Protein AF-A0A3B9YSA7-F1 (afdb_monomer)

Radius of gyration: 15.5 Å; Cα contacts (8 Å, |Δi|>4): 136; chains: 1; bounding box: 34×33×42 Å

Solvent-accessible surface area (backbone atoms only — not comparable to full-atom values): 6835 Å² total; per-residue (Å²): 135,79,69,57,67,65,50,49,53,50,50,40,44,68,49,39,55,69,41,61,58,79,53,90,56,87,84,56,61,65,37,49,66,64,96,68,86,44,71,69,51,49,58,39,39,75,78,65,41,74,55,48,68,54,73,67,48,52,50,34,34,54,46,12,46,56,69,45,7,34,41,47,84,59,67,92,68,86,72,60,90,94,60,75,71,84,43,51,80,71,47,52,46,68,56,9,52,53,45,45,53,53,56,50,40,31,40,77,74,49,89,44,60,87,114

Foldseek 3Di:
DDCDQVSLVVLCVLLCQQAQAPEPDPPSDGKDADPDRDPVSSVQVVVPPRIGGDPQSVVQSVCCLQVQNFRARDYPDDDPPPPRPGGDRSDGSVRSPVVVVVVVCCCPPRDVVPD

Sequence (115 aa):
MLVGIDGHREFLGKLGLLNRVAFELPEAGAPQAPRRWSHLHSMTISYGHGVAVNAVQLSAAAAAMVNGGRLHRPSVLRKPAGQTAGGEQVISERTSAQIRDLLRAVVTKGTGKQA

Structure (mmCIF, N/CA/C/O backbone):
data_AF-A0A3B9YSA7-F1
#
_entry.id   AF-A0A3B9YSA7-F1
#
loop_
_atom_site.group_PDB
_atom_site.id
_atom_site.type_symbol
_atom_site.label_atom_id
_atom_site.label_alt_id
_atom_site.label_comp_id
_atom_site.label_asym_id
_atom_site.label_entity_id
_atom_site.label_seq_id
_atom_site.pdbx_PDB_ins_code
_atom_site.Cartn_x
_atom_site.Cartn_y
_atom_site.Cartn_z
_atom_site.occupancy
_atom_site.B_iso_or_equiv
_atom_site.auth_seq_id
_atom_site.auth_comp_id
_atom_site.auth_asym_id
_atom_site.auth_atom_id
_atom_site.pdbx_PDB_model_num
ATOM 1 N N . MET A 1 1 ? -2.494 5.510 -19.782 1.00 46.47 1 MET A N 1
ATOM 2 C CA . MET A 1 1 ? -1.316 6.193 -19.207 1.00 46.47 1 MET A CA 1
ATOM 3 C C . MET A 1 1 ? -0.696 5.229 -18.200 1.00 46.47 1 MET A C 1
ATOM 5 O O . MET A 1 1 ? -1.428 4.748 -17.344 1.00 46.47 1 MET A O 1
ATOM 9 N N . LEU A 1 2 ? 0.566 4.827 -18.372 1.00 75.00 2 LEU A N 1
ATOM 10 C CA . LEU A 1 2 ? 1.258 3.927 -17.433 1.00 75.00 2 LEU A CA 1
ATOM 11 C C . LEU A 1 2 ? 1.733 4.734 -16.213 1.00 75.00 2 LEU A C 1
ATOM 13 O O . LEU A 1 2 ? 2.120 5.886 -16.373 1.00 75.00 2 LEU A O 1
ATOM 17 N N . VAL A 1 3 ? 1.723 4.132 -15.019 1.00 84.25 3 VAL A N 1
ATOM 18 C CA . VAL A 1 3 ? 2.066 4.788 -13.734 1.00 84.25 3 VAL A CA 1
ATOM 19 C C . VAL A 1 3 ? 3.515 5.314 -13.690 1.00 84.25 3 VAL A C 1
ATOM 21 O O . VAL A 1 3 ? 3.810 6.264 -12.970 1.00 84.25 3 VAL A O 1
ATOM 24 N N . GLY A 1 4 ? 4.418 4.734 -14.488 1.00 91.44 4 GLY A N 1
ATOM 25 C CA . GLY A 1 4 ? 5.828 5.130 -14.536 1.00 91.44 4 GLY A CA 1
ATOM 26 C C . GLY A 1 4 ? 6.625 4.700 -13.298 1.00 91.44 4 GLY A C 1
ATOM 27 O O . GLY A 1 4 ? 6.092 4.112 -12.358 1.00 91.44 4 GLY A O 1
ATOM 28 N N . ILE A 1 5 ? 7.936 4.958 -13.316 1.00 92.50 5 ILE A N 1
ATOM 29 C CA . ILE A 1 5 ? 8.846 4.573 -12.224 1.00 92.50 5 ILE A CA 1
ATOM 30 C C . ILE A 1 5 ? 8.582 5.421 -10.976 1.00 92.50 5 ILE A C 1
ATOM 32 O O . ILE A 1 5 ? 8.431 4.875 -9.881 1.00 92.50 5 ILE A O 1
ATOM 36 N N . ASP A 1 6 ? 8.492 6.739 -11.153 1.00 91.88 6 ASP A N 1
ATOM 37 C CA . ASP A 1 6 ? 8.325 7.677 -10.043 1.00 91.88 6 ASP A CA 1
ATOM 38 C C . ASP A 1 6 ? 6.962 7.510 -9.375 1.00 91.88 6 ASP A C 1
ATOM 40 O O . ASP A 1 6 ? 6.900 7.368 -8.156 1.00 91.88 6 ASP A O 1
ATOM 44 N N . GLY A 1 7 ? 5.891 7.389 -10.168 1.00 92.94 7 GLY A N 1
ATOM 45 C CA . GLY A 1 7 ? 4.546 7.147 -9.646 1.00 92.94 7 GLY A CA 1
ATOM 46 C C . GLY A 1 7 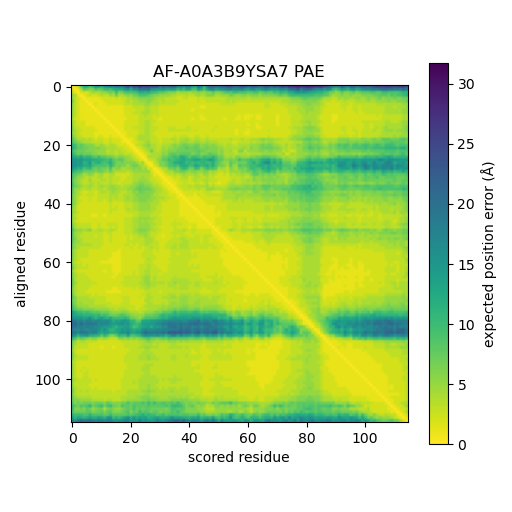? 4.434 5.822 -8.890 1.00 92.94 7 GLY A C 1
ATOM 47 O O . GLY A 1 7 ? 3.780 5.759 -7.852 1.00 92.94 7 GLY A O 1
ATOM 48 N N . HIS A 1 8 ? 5.117 4.768 -9.351 1.00 93.62 8 HIS A N 1
ATOM 49 C CA . HIS A 1 8 ? 5.135 3.483 -8.650 1.00 93.62 8 HIS A CA 1
ATOM 50 C C . HIS A 1 8 ? 5.830 3.606 -7.288 1.00 93.62 8 HIS A C 1
ATOM 52 O O . HIS A 1 8 ? 5.288 3.170 -6.271 1.00 93.62 8 HIS A O 1
ATOM 58 N N . ARG A 1 9 ? 7.005 4.244 -7.247 1.00 94.50 9 ARG A N 1
ATOM 59 C CA . ARG A 1 9 ? 7.744 4.469 -6.000 1.00 94.50 9 ARG A CA 1
ATOM 60 C C . ARG A 1 9 ? 6.968 5.360 -5.030 1.00 94.50 9 ARG A C 1
ATOM 62 O O . ARG A 1 9 ? 6.898 5.047 -3.843 1.00 94.50 9 ARG A O 1
ATOM 69 N N . GLU A 1 10 ? 6.393 6.452 -5.523 1.00 94.31 10 GLU A N 1
ATOM 70 C CA . GLU A 1 10 ? 5.590 7.380 -4.726 1.00 94.31 10 GLU A CA 1
ATOM 71 C C . GLU A 1 10 ? 4.379 6.670 -4.116 1.00 94.31 10 GLU A C 1
ATOM 73 O O . GLU A 1 10 ? 4.116 6.808 -2.922 1.00 94.31 10 GLU A O 1
ATOM 78 N N . PHE A 1 11 ? 3.688 5.850 -4.908 1.00 95.25 11 PHE A N 1
ATOM 79 C CA . PHE A 1 11 ? 2.544 5.073 -4.451 1.00 95.25 11 PHE A CA 1
ATOM 80 C C . PHE A 1 11 ? 2.904 4.106 -3.314 1.00 95.25 11 PHE A C 1
ATOM 82 O O . PHE A 1 11 ? 2.225 4.083 -2.287 1.00 95.25 11 PHE A O 1
ATOM 89 N N . LEU A 1 12 ? 4.006 3.357 -3.443 1.00 94.94 12 LEU A N 1
ATOM 90 C CA . LEU A 1 12 ? 4.495 2.482 -2.368 1.00 94.94 12 LEU A CA 1
ATOM 91 C C . LEU A 1 12 ? 4.898 3.273 -1.113 1.00 94.94 12 LEU A C 1
ATOM 93 O O . LEU A 1 12 ? 4.706 2.801 0.009 1.00 94.94 12 LEU A O 1
ATOM 97 N N . GLY A 1 13 ? 5.431 4.484 -1.295 1.00 94.12 13 GLY A N 1
ATOM 98 C CA . GLY A 1 13 ? 5.719 5.418 -0.209 1.00 94.12 13 GLY A CA 1
ATOM 99 C C . GLY A 1 13 ? 4.458 5.856 0.538 1.00 94.12 13 GLY A C 1
ATOM 100 O O . GLY A 1 13 ? 4.421 5.748 1.764 1.00 94.12 13 GLY A O 1
ATOM 101 N N . LYS A 1 14 ? 3.414 6.270 -0.193 1.00 94.44 14 LYS A N 1
ATOM 102 C CA . LYS A 1 14 ? 2.096 6.647 0.352 1.00 94.44 14 LYS A CA 1
ATOM 103 C C . LYS A 1 14 ? 1.393 5.491 1.060 1.00 94.44 14 LYS A C 1
ATOM 105 O O . LYS A 1 14 ? 0.719 5.707 2.057 1.00 94.44 14 LYS A O 1
ATOM 110 N N . LEU A 1 15 ? 1.595 4.254 0.603 1.00 94.44 15 LEU A N 1
ATOM 111 C CA . LEU A 1 15 ? 1.127 3.048 1.299 1.00 94.44 15 LEU A CA 1
ATOM 112 C C . LEU A 1 15 ? 1.918 2.716 2.577 1.00 94.44 15 LEU A C 1
ATOM 114 O O . LEU A 1 15 ? 1.582 1.759 3.271 1.00 94.44 15 LEU A O 1
ATOM 118 N N . GLY A 1 16 ? 2.973 3.470 2.895 1.00 92.62 16 GLY A N 1
ATOM 119 C CA . GLY A 1 16 ? 3.802 3.243 4.079 1.00 92.62 16 GLY A CA 1
ATOM 120 C C . GLY A 1 16 ? 4.762 2.055 3.957 1.00 92.62 16 GLY A C 1
ATOM 121 O O . GLY A 1 16 ? 5.381 1.673 4.948 1.00 92.62 16 GLY A O 1
ATOM 122 N N . LEU A 1 17 ? 4.930 1.481 2.761 1.00 94.00 17 LEU A N 1
ATOM 123 C CA . LEU A 1 17 ? 5.775 0.300 2.535 1.00 94.00 17 LEU A CA 1
ATOM 124 C C . LEU A 1 17 ? 7.267 0.637 2.426 1.00 94.00 17 LEU A C 1
ATOM 126 O O . LEU A 1 17 ? 8.110 -0.245 2.550 1.00 94.00 17 LEU A O 1
ATOM 130 N N . LEU A 1 18 ? 7.604 1.911 2.212 1.00 93.00 18 LEU A N 1
ATOM 131 C CA . LEU A 1 18 ? 8.991 2.387 2.124 1.00 93.00 18 LEU A CA 1
ATOM 132 C C . LEU A 1 18 ? 9.478 3.083 3.403 1.00 93.00 18 LEU A C 1
ATOM 134 O O . LEU A 1 18 ? 10.636 3.482 3.476 1.00 93.00 18 LEU A O 1
ATOM 138 N N . ASN A 1 19 ? 8.613 3.211 4.413 1.00 88.00 19 ASN A N 1
ATOM 139 C CA . ASN A 1 19 ? 8.896 3.911 5.663 1.00 88.00 19 ASN A CA 1
ATOM 140 C C . ASN A 1 19 ? 8.712 2.973 6.857 1.00 88.00 19 ASN A C 1
ATOM 142 O O . ASN A 1 19 ? 7.892 2.058 6.813 1.00 88.00 19 ASN A O 1
ATOM 146 N N . ARG A 1 20 ? 9.447 3.200 7.953 1.00 86.31 20 ARG A N 1
ATOM 147 C CA . ARG A 1 20 ? 9.231 2.450 9.200 1.00 86.31 20 ARG A CA 1
ATOM 148 C C . ARG A 1 20 ? 7.799 2.683 9.694 1.00 86.31 20 ARG A C 1
ATOM 150 O O . ARG A 1 20 ? 7.355 3.825 9.792 1.00 86.31 20 ARG A O 1
ATOM 157 N N . VAL A 1 21 ? 7.096 1.603 10.030 1.00 84.50 21 VAL A N 1
ATOM 158 C CA . VAL A 1 21 ? 5.754 1.699 10.612 1.00 84.50 21 VAL A CA 1
ATOM 159 C C . VAL A 1 21 ? 5.837 2.202 12.050 1.00 84.50 21 VAL A C 1
ATOM 161 O O . VAL A 1 21 ? 6.611 1.694 12.858 1.00 84.50 21 VAL A O 1
ATOM 164 N N . ALA A 1 22 ? 5.033 3.210 12.374 1.00 82.44 22 ALA A N 1
ATOM 165 C CA . ALA A 1 22 ? 4.896 3.699 13.737 1.00 82.44 22 ALA A CA 1
ATOM 166 C C . ALA A 1 22 ? 3.952 2.766 14.514 1.00 82.44 22 ALA A C 1
ATOM 168 O O . ALA A 1 22 ? 2.742 2.991 14.551 1.00 82.44 22 ALA A O 1
ATOM 169 N N . PHE A 1 23 ? 4.511 1.713 15.103 1.00 86.38 23 PHE A N 1
ATOM 170 C CA . PHE A 1 23 ? 3.792 0.653 15.810 1.00 86.38 23 PHE A CA 1
ATOM 171 C C . PHE A 1 23 ? 4.327 0.499 17.237 1.00 86.38 23 PHE A C 1
ATOM 173 O O . PHE A 1 23 ? 5.452 0.906 17.517 1.00 86.38 23 PHE A O 1
ATOM 180 N N . GLU A 1 24 ? 3.516 -0.030 18.150 1.00 87.06 24 GLU A N 1
ATOM 181 C CA . GLU A 1 24 ? 3.861 -0.095 19.576 1.00 87.06 24 GLU A CA 1
ATOM 182 C C . GLU A 1 24 ? 4.948 -1.127 19.889 1.00 87.06 24 GLU A C 1
ATOM 184 O O . GLU A 1 24 ? 5.659 -0.982 20.881 1.00 87.06 24 GLU A O 1
ATOM 189 N N . LEU A 1 25 ? 5.087 -2.154 19.048 1.00 84.94 25 LEU A N 1
ATOM 190 C CA . LEU A 1 25 ? 6.087 -3.199 19.235 1.00 84.94 25 LEU A CA 1
ATOM 191 C C . LEU A 1 25 ? 7.442 -2.786 18.626 1.00 84.94 25 LEU A C 1
ATOM 193 O O . LEU A 1 25 ? 7.483 -2.404 17.448 1.00 84.94 25 LEU A O 1
ATOM 197 N N . PRO A 1 26 ? 8.554 -2.870 19.385 1.00 73.00 26 PRO A N 1
ATOM 198 C CA . PRO A 1 26 ? 9.883 -2.455 18.927 1.00 73.00 26 PRO A CA 1
ATOM 199 C C . PRO A 1 26 ? 10.426 -3.313 17.775 1.00 73.00 26 PRO A C 1
ATOM 201 O O . PRO A 1 26 ? 11.304 -2.870 17.035 1.00 73.00 26 PRO A O 1
ATOM 204 N N . GLU A 1 27 ? 9.884 -4.516 17.579 1.00 73.12 27 GLU A N 1
ATOM 205 C CA . GLU A 1 27 ? 10.250 -5.455 16.516 1.00 73.12 27 GLU A CA 1
ATOM 206 C C . GLU A 1 27 ? 9.788 -4.995 15.122 1.00 73.12 27 GLU A C 1
ATOM 208 O O . GLU A 1 27 ? 10.131 -5.616 14.112 1.00 73.12 27 GLU A O 1
ATOM 213 N N . ALA A 1 28 ? 9.041 -3.889 15.030 1.00 74.50 28 ALA A N 1
ATOM 214 C CA . ALA A 1 28 ? 8.687 -3.239 13.775 1.00 74.50 28 ALA A CA 1
ATOM 215 C C . ALA A 1 28 ? 9.919 -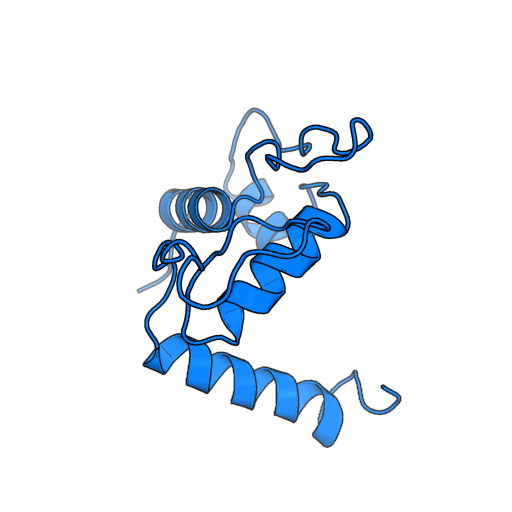2.588 13.107 1.00 74.50 28 ALA A C 1
ATOM 217 O O . ALA A 1 28 ? 10.125 -1.370 13.124 1.00 74.50 28 ALA A O 1
ATOM 218 N N . GLY A 1 29 ? 10.753 -3.429 12.492 1.00 75.75 29 GLY A N 1
ATOM 219 C CA . GLY A 1 29 ? 11.928 -3.024 11.727 1.00 75.75 29 GLY A CA 1
ATOM 220 C C . GLY A 1 29 ? 11.600 -2.099 10.548 1.00 75.75 29 GLY A C 1
ATOM 221 O O . GLY A 1 29 ? 10.462 -2.013 10.080 1.00 75.75 29 GLY A O 1
ATOM 222 N N . ALA A 1 30 ? 12.622 -1.389 10.062 1.00 83.56 30 ALA A N 1
ATOM 223 C CA . ALA A 1 30 ? 12.504 -0.592 8.842 1.00 83.56 30 ALA A CA 1
ATOM 224 C C . ALA A 1 30 ? 12.418 -1.514 7.609 1.00 83.56 30 ALA A C 1
ATOM 226 O O . ALA A 1 30 ? 13.080 -2.555 7.593 1.00 83.56 30 ALA A O 1
ATOM 227 N N . PRO A 1 31 ? 11.640 -1.142 6.579 1.00 88.50 31 PRO A N 1
ATOM 228 C CA . PRO A 1 31 ? 11.584 -1.917 5.349 1.00 88.50 31 PRO A CA 1
ATOM 229 C C . PRO A 1 31 ? 12.923 -1.847 4.608 1.00 88.50 31 PRO A C 1
ATOM 231 O O . PRO A 1 31 ? 13.670 -0.871 4.728 1.00 88.50 31 PRO A O 1
ATOM 234 N N . GLN A 1 32 ? 13.218 -2.873 3.813 1.00 89.69 32 GLN A N 1
ATOM 235 C CA . GLN A 1 32 ? 14.376 -2.879 2.923 1.00 89.69 32 GLN A CA 1
ATOM 236 C C . GLN A 1 32 ? 13.922 -2.595 1.495 1.00 89.69 32 GLN A C 1
ATOM 238 O O . GLN A 1 32 ? 13.061 -3.288 0.959 1.00 89.69 32 GLN A O 1
ATOM 243 N N . ALA A 1 33 ? 14.523 -1.584 0.877 1.00 91.12 33 ALA A N 1
ATOM 244 C CA . ALA A 1 33 ? 14.257 -1.174 -0.495 1.00 91.12 33 ALA A CA 1
ATOM 245 C C . ALA A 1 33 ? 15.578 -0.806 -1.192 1.00 91.12 33 ALA A C 1
ATOM 247 O O . ALA A 1 33 ? 16.546 -0.425 -0.521 1.00 91.12 33 ALA A O 1
ATOM 248 N N . PRO A 1 34 ? 15.659 -0.902 -2.529 1.00 89.56 34 PRO A N 1
ATOM 249 C CA . PRO A 1 34 ? 16.890 -0.610 -3.244 1.00 89.56 34 PRO A CA 1
ATOM 250 C C . PRO A 1 34 ? 17.234 0.879 -3.136 1.00 89.56 34 PRO A C 1
ATOM 252 O O . PRO A 1 34 ? 16.386 1.748 -3.340 1.00 89.56 34 PRO A O 1
ATOM 255 N N . ARG A 1 35 ? 18.514 1.189 -2.891 1.00 87.25 35 ARG A N 1
ATOM 256 C CA . ARG A 1 35 ? 19.004 2.582 -2.839 1.00 87.25 35 ARG A CA 1
ATOM 257 C C . ARG A 1 35 ? 18.807 3.324 -4.164 1.00 87.25 35 ARG A C 1
ATOM 259 O O . ARG A 1 35 ? 18.568 4.526 -4.167 1.00 87.25 35 ARG A O 1
ATOM 266 N N . ARG A 1 36 ? 18.918 2.609 -5.287 1.00 88.75 36 ARG A N 1
ATOM 267 C CA . ARG A 1 36 ? 18.695 3.127 -6.642 1.00 88.75 36 ARG A CA 1
ATOM 268 C C . ARG A 1 36 ? 17.432 2.504 -7.213 1.00 88.75 36 ARG A C 1
ATOM 270 O O . ARG A 1 36 ? 17.360 1.287 -7.350 1.00 88.75 36 ARG A O 1
ATOM 277 N N . TRP A 1 37 ? 16.474 3.326 -7.622 1.00 91.19 37 TRP A N 1
ATOM 278 C CA . TRP A 1 37 ? 15.214 2.858 -8.196 1.00 91.19 37 TRP A CA 1
ATOM 279 C C . TRP A 1 37 ? 15.294 2.861 -9.728 1.00 91.19 37 TRP A C 1
ATOM 281 O O . TRP A 1 37 ? 15.084 3.881 -10.373 1.00 91.19 37 TRP A O 1
ATOM 291 N N . SER A 1 38 ? 15.696 1.732 -10.317 1.00 92.44 38 SER A N 1
ATOM 292 C CA . SER A 1 38 ? 15.844 1.586 -11.771 1.00 92.44 38 SER A CA 1
ATOM 293 C C . SER A 1 38 ? 14.555 1.063 -12.413 1.00 92.44 38 SER A C 1
ATOM 295 O O . SER A 1 38 ? 13.631 0.644 -11.714 1.00 92.44 38 SER A O 1
ATOM 297 N N . HIS A 1 39 ? 14.506 1.028 -13.747 1.00 91.44 39 HIS A N 1
ATOM 298 C CA . HIS A 1 39 ? 13.398 0.399 -14.468 1.00 91.44 39 HIS A CA 1
ATOM 299 C C . HIS A 1 39 ? 13.251 -1.086 -14.107 1.00 91.44 39 HIS A C 1
ATOM 301 O O . HIS A 1 39 ? 12.154 -1.516 -13.765 1.00 91.44 39 HIS A O 1
ATOM 307 N N . LEU A 1 40 ? 14.365 -1.832 -14.070 1.00 91.38 40 LEU A N 1
ATOM 308 C CA . LEU A 1 40 ? 14.376 -3.241 -13.667 1.00 91.38 40 LEU A CA 1
ATOM 309 C C . LEU A 1 40 ? 13.834 -3.423 -12.247 1.00 91.38 40 LEU A C 1
ATOM 311 O O . LEU A 1 40 ? 12.979 -4.272 -12.033 1.00 91.38 40 LEU A O 1
ATOM 315 N N . HIS A 1 41 ? 14.256 -2.582 -11.297 1.00 93.62 41 HIS A N 1
ATOM 316 C CA . HIS A 1 41 ? 13.717 -2.638 -9.936 1.00 93.62 41 HIS A CA 1
ATOM 317 C C . HIS A 1 41 ? 12.213 -2.347 -9.917 1.00 93.62 41 HIS A C 1
ATOM 319 O O . HIS A 1 41 ? 11.462 -3.069 -9.278 1.00 93.62 41 HIS A O 1
ATOM 325 N N . SER A 1 42 ? 11.746 -1.329 -10.647 1.00 92.44 42 SER A N 1
ATOM 326 C CA . SER A 1 42 ? 10.313 -1.021 -10.723 1.00 92.44 42 SER A CA 1
ATOM 327 C C . SER A 1 42 ? 9.502 -2.201 -11.273 1.00 92.44 42 SER A C 1
ATOM 329 O O . SER A 1 42 ? 8.446 -2.523 -10.729 1.00 92.44 42 SER A O 1
ATOM 331 N N . MET A 1 43 ? 10.019 -2.880 -12.303 1.00 92.06 43 MET A N 1
ATOM 332 C CA . MET A 1 43 ? 9.400 -4.080 -12.862 1.00 92.06 43 MET A CA 1
ATOM 333 C C . MET A 1 43 ? 9.320 -5.195 -11.822 1.00 92.06 43 MET A C 1
ATOM 335 O O . MET A 1 43 ? 8.229 -5.706 -11.584 1.00 92.06 43 MET A O 1
ATOM 339 N N . THR A 1 44 ? 10.430 -5.543 -11.164 1.00 94.25 44 THR A N 1
ATOM 340 C CA . THR A 1 44 ? 10.430 -6.668 -10.218 1.00 94.25 44 THR A CA 1
ATOM 341 C C . THR A 1 44 ? 9.591 -6.397 -8.975 1.00 94.25 44 THR A C 1
ATOM 343 O O . THR A 1 44 ? 8.875 -7.276 -8.493 1.00 94.25 44 THR A O 1
ATOM 346 N N . ILE A 1 45 ? 9.621 -5.157 -8.481 1.00 95.19 45 ILE A N 1
ATOM 347 C CA . ILE A 1 45 ? 8.873 -4.749 -7.289 1.00 95.19 45 ILE A CA 1
ATOM 348 C C . ILE A 1 45 ? 7.366 -4.808 -7.549 1.00 95.19 45 ILE A C 1
ATOM 350 O O . ILE A 1 45 ? 6.615 -5.148 -6.639 1.00 95.19 45 ILE A O 1
ATOM 354 N N . SER A 1 46 ? 6.919 -4.561 -8.787 1.00 92.50 46 SER A N 1
ATOM 355 C CA . SER A 1 46 ? 5.491 -4.590 -9.139 1.00 92.50 46 SER A CA 1
ATOM 356 C C . SER A 1 46 ? 4.818 -5.947 -8.896 1.00 92.50 46 SER A C 1
ATOM 358 O O . SER A 1 46 ? 3.611 -5.997 -8.675 1.00 92.50 46 SER A O 1
ATOM 360 N N . TYR A 1 47 ? 5.595 -7.036 -8.878 1.00 92.56 47 TYR A N 1
ATOM 361 C CA . TYR A 1 47 ? 5.133 -8.382 -8.530 1.00 92.56 47 TYR A CA 1
ATOM 362 C C . TYR A 1 47 ? 5.782 -8.919 -7.240 1.00 92.56 47 TYR A C 1
ATOM 364 O O . TYR A 1 47 ? 5.821 -10.126 -7.006 1.00 92.56 47 TYR A O 1
ATOM 372 N N . GLY A 1 48 ? 6.285 -8.025 -6.382 1.00 91.38 48 GLY A N 1
ATOM 373 C CA . GLY A 1 48 ? 6.698 -8.343 -5.013 1.00 91.38 48 GLY A CA 1
ATOM 374 C C . GLY A 1 48 ? 8.167 -8.726 -4.816 1.00 91.38 48 GLY A C 1
ATOM 375 O O . GLY A 1 48 ? 8.514 -9.189 -3.735 1.00 91.38 48 GLY A O 1
ATOM 376 N N . HIS A 1 49 ? 9.044 -8.533 -5.809 1.00 93.50 49 HIS A N 1
ATOM 377 C CA . HIS A 1 49 ? 10.477 -8.834 -5.682 1.00 93.50 49 HIS A CA 1
ATOM 378 C C . HIS A 1 49 ? 11.345 -7.573 -5.612 1.00 93.50 49 HIS A C 1
ATOM 380 O O . HIS A 1 49 ? 11.311 -6.720 -6.498 1.00 93.50 49 HIS A O 1
ATOM 386 N N . GLY A 1 50 ? 12.202 -7.494 -4.592 1.00 91.12 50 GLY A N 1
ATOM 387 C CA . GLY A 1 50 ? 13.170 -6.403 -4.419 1.00 91.12 50 GLY A CA 1
ATOM 388 C C . GLY A 1 50 ? 12.817 -5.402 -3.319 1.00 91.12 50 GLY A C 1
ATOM 389 O O . GLY A 1 50 ? 13.594 -4.483 -3.082 1.00 91.12 50 GLY A O 1
ATOM 390 N N . VAL A 1 51 ? 11.694 -5.588 -2.621 1.00 92.38 51 VAL A N 1
ATOM 391 C CA . VAL A 1 51 ? 11.359 -4.868 -1.385 1.00 92.38 51 VAL A CA 1
ATOM 392 C C . VAL A 1 51 ? 10.959 -5.887 -0.321 1.00 92.38 51 VAL A C 1
ATOM 394 O O . VAL A 1 51 ? 10.178 -6.791 -0.606 1.00 92.38 51 VAL A O 1
ATOM 397 N N . ALA A 1 52 ? 11.478 -5.734 0.896 1.00 92.31 52 ALA A N 1
ATOM 398 C CA . ALA A 1 52 ? 11.077 -6.52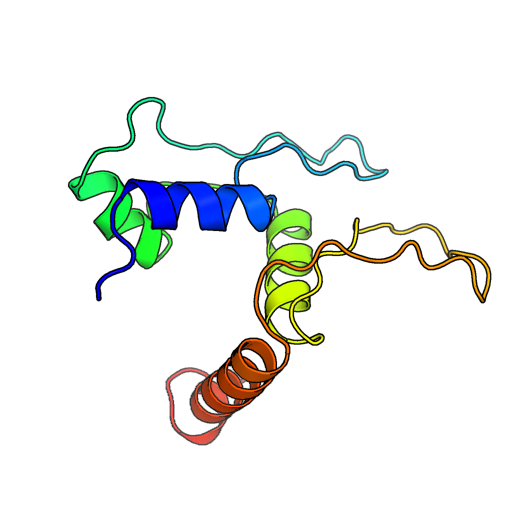8 2.052 1.00 92.31 52 ALA A CA 1
ATOM 399 C C . ALA A 1 52 ? 10.367 -5.635 3.076 1.00 92.31 52 ALA A C 1
ATOM 401 O O . ALA A 1 52 ? 10.908 -4.614 3.507 1.00 92.31 52 ALA A O 1
ATOM 402 N N . VAL A 1 53 ? 9.157 -6.034 3.463 1.00 92.31 53 VAL A N 1
ATOM 403 C CA . VAL A 1 53 ? 8.305 -5.345 4.442 1.00 92.31 53 VAL A CA 1
ATOM 404 C C . VAL A 1 53 ? 7.897 -6.312 5.542 1.00 92.31 53 VAL A C 1
ATOM 406 O O . VAL A 1 53 ? 7.855 -7.523 5.329 1.00 92.31 53 VAL A O 1
ATOM 409 N N . ASN A 1 54 ? 7.581 -5.786 6.723 1.00 90.94 54 ASN A N 1
ATOM 410 C CA . ASN A 1 54 ? 7.065 -6.612 7.809 1.00 90.94 54 ASN A CA 1
ATOM 411 C C . ASN A 1 54 ? 5.555 -6.892 7.646 1.00 90.94 54 ASN A C 1
ATOM 413 O O . ASN A 1 54 ? 4.845 -6.215 6.897 1.00 90.94 54 ASN A O 1
ATOM 417 N N . ALA A 1 55 ? 5.050 -7.896 8.370 1.00 91.00 55 ALA A N 1
ATOM 418 C CA . ALA A 1 55 ? 3.654 -8.329 8.263 1.00 91.00 55 ALA A CA 1
ATOM 419 C C . ALA A 1 55 ? 2.647 -7.233 8.661 1.00 91.00 55 ALA A C 1
ATOM 421 O O . ALA A 1 55 ? 1.568 -7.142 8.074 1.00 91.00 55 ALA A O 1
ATOM 422 N N . VAL A 1 56 ? 2.999 -6.374 9.624 1.00 91.88 56 VAL A N 1
ATOM 423 C CA . VAL A 1 56 ? 2.132 -5.280 10.095 1.00 91.88 56 VAL A CA 1
ATOM 424 C C . VAL A 1 56 ? 1.987 -4.199 9.021 1.00 91.88 56 VAL A C 1
ATOM 426 O O . VAL A 1 56 ? 0.874 -3.751 8.751 1.00 91.88 56 VAL A O 1
ATOM 429 N N . GLN A 1 57 ? 3.085 -3.821 8.359 1.00 92.38 57 GLN A N 1
ATOM 430 C CA . GLN A 1 57 ? 3.089 -2.903 7.216 1.00 92.38 57 GLN A CA 1
ATOM 431 C C . GLN A 1 57 ? 2.236 -3.442 6.074 1.00 92.38 57 GLN A C 1
ATOM 433 O O . GLN A 1 57 ? 1.372 -2.731 5.563 1.00 92.38 57 GLN A O 1
ATOM 438 N N . LEU A 1 58 ? 2.453 -4.708 5.706 1.00 93.56 58 LEU A N 1
ATOM 439 C CA . LEU A 1 58 ? 1.698 -5.345 4.634 1.00 93.56 58 LEU A CA 1
ATOM 440 C C . LEU A 1 58 ? 0.201 -5.383 4.955 1.00 93.56 58 LEU A C 1
ATOM 442 O O . LEU A 1 58 ? -0.613 -5.046 4.101 1.00 93.56 58 LEU A O 1
ATOM 446 N N . SER A 1 59 ? -0.161 -5.726 6.192 1.00 93.94 59 SER A N 1
ATOM 447 C CA . SER A 1 59 ? -1.560 -5.771 6.632 1.00 93.94 59 SER A CA 1
ATOM 448 C C . SER A 1 59 ? -2.218 -4.389 6.599 1.00 93.94 59 SER A C 1
ATOM 450 O O . SER A 1 59 ? -3.339 -4.256 6.112 1.00 93.94 59 SER A O 1
ATOM 452 N N . ALA A 1 60 ? -1.522 -3.346 7.064 1.00 94.00 60 ALA A N 1
ATOM 453 C CA . ALA A 1 60 ? -2.028 -1.974 7.027 1.00 94.00 60 ALA A CA 1
ATOM 454 C C . ALA A 1 60 ? -2.223 -1.474 5.585 1.00 94.00 60 ALA A C 1
ATOM 456 O O . ALA A 1 60 ? -3.270 -0.908 5.265 1.00 94.00 60 ALA A O 1
ATOM 457 N N . ALA A 1 61 ? -1.253 -1.735 4.706 1.00 95.25 61 ALA A N 1
ATOM 458 C CA . ALA A 1 61 ? -1.349 -1.395 3.292 1.00 95.25 61 ALA A CA 1
ATOM 459 C C . ALA A 1 61 ? -2.491 -2.160 2.606 1.00 95.25 61 ALA A C 1
ATOM 461 O O . ALA A 1 61 ? -3.303 -1.553 1.915 1.00 95.25 61 ALA A O 1
ATOM 462 N N . ALA A 1 62 ? -2.618 -3.470 2.843 1.00 96.25 62 ALA A N 1
ATOM 463 C CA . ALA A 1 62 ? -3.699 -4.285 2.290 1.00 96.25 62 ALA A CA 1
ATOM 464 C C . ALA A 1 62 ? -5.081 -3.795 2.750 1.00 96.25 62 ALA A C 1
ATOM 466 O O . ALA A 1 62 ? -5.994 -3.681 1.932 1.00 96.25 62 ALA A O 1
ATOM 467 N N . ALA A 1 63 ? -5.225 -3.434 4.030 1.00 96.19 63 ALA A N 1
ATOM 468 C CA . ALA A 1 63 ? -6.455 -2.853 4.557 1.00 96.19 63 ALA A CA 1
ATOM 469 C C . ALA A 1 63 ? -6.813 -1.537 3.847 1.00 96.19 63 ALA A C 1
ATOM 471 O O . ALA A 1 63 ? -7.967 -1.356 3.454 1.00 96.19 63 ALA A O 1
ATOM 472 N N . ALA A 1 64 ? -5.828 -0.661 3.611 1.00 96.62 64 ALA A N 1
ATOM 473 C CA . ALA A 1 64 ? -6.024 0.596 2.888 1.00 96.62 64 ALA A CA 1
ATOM 474 C C . ALA A 1 64 ? -6.575 0.380 1.471 1.00 96.62 64 ALA A C 1
ATOM 476 O O . ALA A 1 64 ? -7.388 1.165 0.990 1.00 96.62 64 ALA A O 1
ATOM 477 N N . MET A 1 65 ? -6.186 -0.710 0.805 1.00 97.69 65 MET A N 1
ATOM 478 C CA . MET A 1 65 ? -6.654 -1.012 -0.550 1.00 97.69 65 MET A CA 1
ATOM 479 C C . MET A 1 65 ? -8.143 -1.380 -0.610 1.00 97.69 65 MET A C 1
ATOM 481 O O . MET A 1 65 ? -8.770 -1.202 -1.654 1.00 97.69 65 MET A O 1
ATOM 485 N N . VAL A 1 66 ? -8.742 -1.847 0.491 1.00 97.12 66 VAL A N 1
ATOM 486 C CA . VAL A 1 66 ? -10.118 -2.385 0.516 1.00 97.12 66 VAL A CA 1
ATOM 487 C C . VAL A 1 66 ? -11.094 -1.610 1.405 1.00 97.12 66 VAL A C 1
ATOM 489 O O . VAL A 1 66 ? -12.296 -1.863 1.354 1.00 97.12 66 VAL A O 1
ATOM 492 N N . ASN A 1 67 ? -10.619 -0.660 2.210 1.00 96.00 67 ASN A N 1
ATOM 493 C CA . ASN A 1 67 ? -11.433 0.083 3.180 1.00 96.00 67 ASN A CA 1
ATOM 494 C C . ASN A 1 67 ?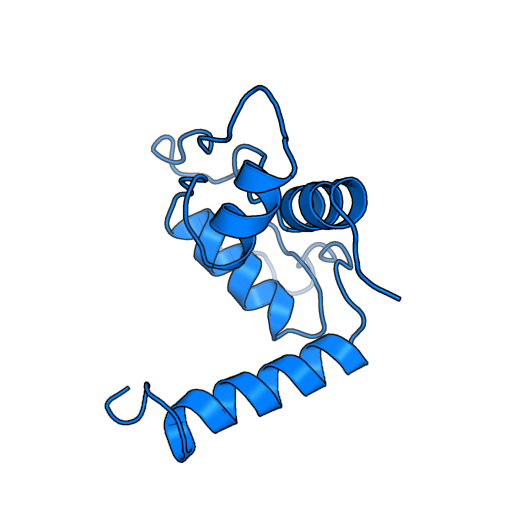 -11.915 1.461 2.679 1.00 96.00 67 ASN A C 1
ATOM 496 O O . ASN A 1 67 ? -12.158 2.357 3.484 1.00 96.00 67 ASN A O 1
ATOM 500 N N . GLY A 1 68 ? -12.020 1.654 1.363 1.00 96.19 68 GLY A N 1
ATOM 501 C CA . GLY A 1 68 ? -12.302 2.965 0.771 1.00 96.19 68 GLY A CA 1
ATOM 502 C C . GLY A 1 68 ? -11.043 3.772 0.445 1.00 96.19 68 GLY A C 1
ATOM 503 O O . GLY A 1 68 ? -11.153 4.936 0.074 1.00 96.19 68 GLY A O 1
ATOM 504 N N . GLY A 1 69 ? -9.853 3.169 0.535 1.00 96.94 69 GLY A N 1
ATOM 505 C CA . GLY A 1 69 ? -8.611 3.791 0.083 1.00 96.94 69 GLY A CA 1
ATOM 506 C C . GLY A 1 69 ? -7.842 4.545 1.159 1.00 96.94 69 GLY A C 1
ATOM 507 O O . GLY A 1 69 ? -7.043 5.415 0.813 1.00 96.94 69 GLY A O 1
ATOM 508 N N . ARG A 1 70 ? -8.091 4.264 2.445 1.00 96.31 70 ARG A N 1
ATOM 509 C CA . ARG A 1 70 ? -7.554 5.038 3.570 1.00 96.31 70 ARG A CA 1
ATOM 510 C C . ARG A 1 70 ? -6.512 4.252 4.351 1.00 96.31 70 ARG A C 1
ATOM 512 O O . ARG A 1 70 ? -6.821 3.240 4.980 1.00 96.31 70 ARG A O 1
ATOM 519 N N . LEU A 1 71 ? -5.282 4.747 4.382 1.00 94.94 71 LEU A N 1
ATOM 520 C CA . LEU A 1 71 ? -4.230 4.187 5.217 1.00 94.94 71 LEU A CA 1
ATOM 521 C C . LEU A 1 71 ? -4.377 4.697 6.650 1.00 94.94 71 LEU A C 1
ATOM 523 O O . LEU A 1 71 ? -4.221 5.884 6.934 1.00 94.94 71 LEU A O 1
ATOM 527 N N . HIS A 1 72 ? -4.668 3.781 7.567 1.00 92.25 72 HIS A N 1
ATOM 528 C CA . HIS A 1 72 ? -4.681 4.070 8.995 1.00 92.25 72 HIS A CA 1
ATOM 529 C C . HIS A 1 72 ? -3.383 3.601 9.636 1.00 92.25 72 HIS A C 1
ATOM 531 O O . HIS A 1 72 ? -2.848 2.548 9.290 1.00 92.25 72 HIS A O 1
ATOM 537 N N . ARG A 1 73 ? -2.916 4.349 10.639 1.00 90.31 73 ARG A N 1
ATOM 538 C CA . ARG A 1 73 ? -1.824 3.892 11.496 1.00 90.31 73 ARG A CA 1
ATOM 539 C C . ARG A 1 73 ? -2.266 2.624 12.250 1.00 90.31 73 ARG A C 1
ATOM 541 O O . ARG A 1 73 ? -3.229 2.727 13.025 1.00 90.31 73 ARG A O 1
ATOM 548 N N . PRO A 1 74 ? -1.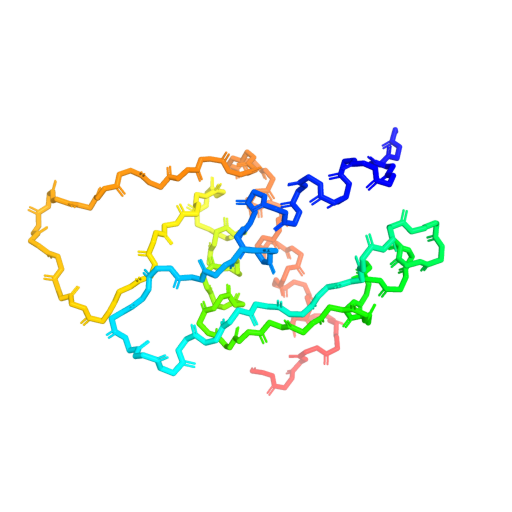596 1.472 12.044 1.00 90.38 74 PRO A N 1
ATOM 549 C CA . PRO A 1 74 ? -1.913 0.245 12.762 1.00 90.38 74 PRO A CA 1
ATOM 550 C C . PRO A 1 74 ? -1.574 0.412 14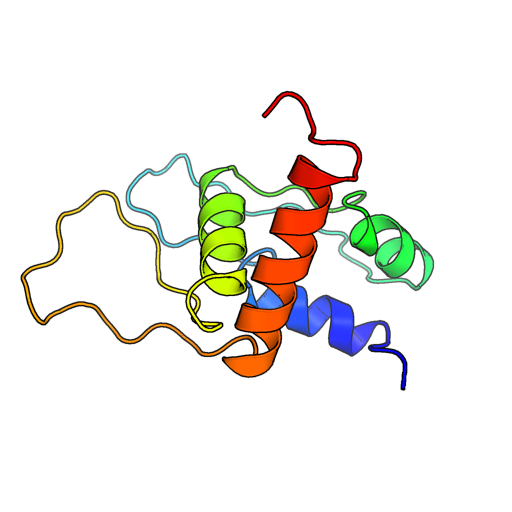.242 1.00 90.38 74 PRO A C 1
ATOM 552 O O . PRO A 1 74 ? -0.633 1.122 14.590 1.00 90.38 74 PRO A O 1
ATOM 555 N N . SER A 1 75 ? -2.365 -0.216 15.106 1.00 89.12 75 SER A N 1
ATOM 556 C CA . SER A 1 75 ? -2.159 -0.186 16.551 1.00 89.12 75 SER A CA 1
ATOM 557 C C . SER A 1 75 ? -2.819 -1.397 17.193 1.00 89.12 75 SER A C 1
ATOM 559 O O . SER A 1 75 ? -3.903 -1.800 16.767 1.00 89.12 75 SER A O 1
ATOM 561 N N . VAL A 1 76 ? -2.177 -1.959 18.216 1.00 89.94 76 VAL A N 1
ATOM 562 C CA . VAL A 1 76 ? -2.785 -2.976 19.098 1.00 89.94 76 VAL A CA 1
ATOM 563 C C . VAL A 1 76 ? -3.547 -2.353 20.267 1.00 89.94 76 VAL A C 1
ATOM 565 O O . VAL A 1 76 ? -4.267 -3.045 20.985 1.00 89.94 76 VAL A O 1
ATOM 568 N N . LEU A 1 77 ? -3.414 -1.039 20.463 1.00 89.19 77 LEU A N 1
ATOM 569 C CA . LEU A 1 77 ? -4.108 -0.315 21.515 1.00 89.19 77 LEU A CA 1
ATOM 570 C C . LEU A 1 77 ? -5.529 0.017 21.068 1.00 89.19 77 LEU A C 1
ATOM 572 O O . LEU A 1 77 ? -5.770 0.563 19.987 1.00 89.19 77 LEU A O 1
ATOM 576 N N . ARG A 1 78 ? -6.494 -0.273 21.942 1.00 85.38 78 ARG A N 1
ATOM 577 C CA . ARG A 1 78 ? -7.892 0.075 21.704 1.00 85.38 78 ARG A CA 1
ATOM 578 C C . ARG A 1 78 ? -8.049 1.594 21.714 1.00 85.38 78 ARG A C 1
ATOM 580 O O . ARG A 1 78 ? -7.862 2.236 22.744 1.00 85.38 78 ARG A O 1
ATOM 587 N N . LYS A 1 79 ? -8.450 2.164 20.577 1.00 82.81 79 LYS A N 1
ATOM 588 C CA . LYS A 1 79 ? -8.806 3.584 20.492 1.00 82.81 79 LYS A CA 1
ATOM 589 C C . LYS A 1 79 ? -10.196 3.818 21.101 1.00 82.81 79 LYS A C 1
ATOM 591 O O . LYS A 1 79 ? -11.089 2.991 20.888 1.00 82.81 79 LYS A O 1
ATOM 596 N N . PRO A 1 80 ? -10.408 4.919 21.841 1.00 81.88 80 PRO A N 1
ATOM 597 C CA . PRO A 1 80 ? -11.738 5.317 22.289 1.00 81.88 80 PRO A CA 1
ATOM 598 C C . PRO A 1 80 ? -12.691 5.507 21.103 1.00 81.88 80 PRO A C 1
ATOM 600 O O . PRO A 1 80 ? -12.274 5.923 20.018 1.00 81.88 80 PRO A O 1
ATOM 603 N N . ALA A 1 81 ? -13.979 5.228 21.310 1.00 77.94 81 ALA A N 1
ATOM 604 C CA . ALA A 1 81 ? -14.998 5.479 20.295 1.00 77.94 81 ALA A CA 1
ATOM 605 C C . ALA A 1 81 ? -14.985 6.966 19.886 1.00 77.94 81 ALA A C 1
ATOM 607 O O . ALA A 1 81 ? -14.890 7.845 20.739 1.00 77.94 81 ALA A O 1
ATOM 608 N N . GLY A 1 82 ? -15.030 7.241 18.580 1.00 72.56 82 GLY A N 1
ATOM 609 C CA . GLY A 1 82 ? -14.984 8.605 18.035 1.00 72.56 82 GLY A CA 1
ATOM 610 C C . GLY A 1 82 ? -13.584 9.223 17.902 1.00 72.56 82 GLY A C 1
ATOM 611 O O . GLY A 1 82 ? -13.460 10.277 17.290 1.00 72.56 82 GLY A O 1
ATOM 612 N N . GLN A 1 83 ? -12.521 8.571 18.394 1.00 67.69 83 GLN A N 1
ATOM 613 C CA . GLN A 1 83 ? -11.128 9.037 18.253 1.00 67.69 83 GLN A CA 1
ATOM 614 C C . GLN A 1 83 ? -10.340 8.295 17.165 1.00 67.69 83 GLN A C 1
ATOM 616 O O . GLN A 1 83 ? -9.104 8.280 17.161 1.00 67.69 83 GLN A O 1
ATOM 621 N N . THR A 1 84 ? -11.020 7.643 16.222 1.00 65.94 84 THR A N 1
ATOM 622 C CA . THR A 1 84 ? -10.334 7.017 15.093 1.00 65.94 84 THR A CA 1
ATOM 623 C C . THR A 1 84 ? -9.771 8.124 14.204 1.00 65.94 84 THR A C 1
ATOM 625 O O . THR A 1 84 ? -10.492 8.697 13.395 1.00 65.94 84 THR A O 1
ATOM 628 N N . ALA A 1 85 ? -8.489 8.458 14.388 1.00 65.56 85 ALA A N 1
ATOM 629 C CA . ALA A 1 85 ? -7.791 9.422 13.542 1.00 65.56 85 ALA A CA 1
ATOM 630 C C . ALA A 1 85 ? -8.066 9.112 12.062 1.00 65.56 85 ALA A C 1
ATOM 632 O O . ALA A 1 85 ? -7.940 7.956 11.632 1.00 65.56 85 ALA A O 1
ATOM 633 N N . GLY A 1 86 ? -8.477 10.137 11.310 1.00 76.62 86 GLY A N 1
ATOM 634 C CA . GLY A 1 86 ? -8.761 10.012 9.887 1.00 76.62 86 GLY A CA 1
ATOM 635 C C . GLY A 1 86 ? -7.535 9.460 9.168 1.00 76.62 86 GLY A C 1
ATOM 636 O O . GLY A 1 86 ? -6.454 10.032 9.268 1.00 76.62 86 GLY A O 1
ATOM 637 N N . GLY A 1 87 ? -7.689 8.320 8.491 1.00 87.19 87 GLY A N 1
ATOM 638 C CA . GLY A 1 87 ? -6.610 7.735 7.694 1.00 87.19 87 GLY A CA 1
ATOM 639 C C . GLY A 1 87 ? -6.267 8.622 6.499 1.00 87.19 87 GLY A C 1
ATOM 640 O O . GLY A 1 87 ? -7.123 9.383 6.037 1.00 87.19 87 GLY A O 1
ATOM 641 N N . GLU A 1 88 ? -5.045 8.514 5.992 1.00 93.12 88 GLU A N 1
ATOM 642 C CA . GLU A 1 88 ? -4.606 9.227 4.792 1.00 93.12 88 GLU A CA 1
ATOM 643 C C . GLU A 1 88 ? -5.228 8.591 3.544 1.00 93.12 88 GLU A C 1
ATOM 645 O O . GLU A 1 88 ? -5.244 7.368 3.414 1.00 93.12 88 GLU A O 1
ATOM 650 N N . GLN A 1 89 ? -5.758 9.400 2.625 1.00 95.75 89 GLN A N 1
ATOM 651 C CA . GLN A 1 89 ? -6.339 8.890 1.382 1.00 95.75 89 GLN A CA 1
ATOM 652 C C . GLN A 1 89 ? -5.224 8.533 0.388 1.00 95.75 89 GLN A C 1
ATOM 654 O O . GLN A 1 89 ? -4.548 9.417 -0.131 1.00 95.75 89 GLN A O 1
ATOM 659 N N . VAL A 1 90 ? -5.059 7.244 0.087 1.00 96.19 90 VAL A N 1
ATOM 660 C CA . VAL A 1 90 ? -4.016 6.743 -0.827 1.00 96.19 90 VAL A CA 1
ATOM 661 C C . VAL A 1 90 ? -4.561 6.473 -2.231 1.00 96.19 90 VAL A C 1
ATOM 663 O O . VAL A 1 90 ? -3.891 6.740 -3.227 1.00 96.19 90 VAL A O 1
ATOM 666 N N . ILE A 1 91 ? -5.788 5.962 -2.325 1.00 96.94 91 ILE A N 1
ATOM 667 C CA . ILE A 1 91 ? -6.506 5.710 -3.586 1.00 96.94 91 ILE A CA 1
ATOM 668 C C . ILE A 1 91 ? -7.948 6.179 -3.452 1.00 96.94 91 ILE A C 1
ATOM 670 O O . ILE A 1 91 ? -8.427 6.318 -2.340 1.00 96.94 91 ILE A O 1
ATOM 674 N N . SER A 1 92 ? -8.676 6.392 -4.546 1.00 97.75 92 SER A N 1
ATOM 675 C CA . SER A 1 92 ? -10.095 6.766 -4.447 1.00 97.75 92 SER A CA 1
ATOM 676 C C . SER A 1 92 ? -10.967 5.628 -3.889 1.00 97.75 92 SER A C 1
ATOM 678 O O . SER A 1 92 ? -10.651 4.449 -4.074 1.00 97.75 92 SER A O 1
ATOM 680 N N . GLU A 1 93 ? -12.115 5.966 -3.293 1.00 97.94 93 GLU A N 1
ATOM 681 C CA . GLU A 1 93 ? -13.112 4.974 -2.857 1.00 97.94 93 GLU A CA 1
ATOM 682 C C . GLU A 1 93 ? -13.559 4.065 -4.008 1.00 97.94 93 GLU A C 1
ATOM 684 O O . GLU A 1 93 ? -13.677 2.850 -3.843 1.00 97.94 93 GLU A O 1
ATOM 689 N N . ARG A 1 94 ? -13.726 4.637 -5.209 1.00 98.25 94 ARG A N 1
ATOM 690 C CA . ARG A 1 94 ? -14.046 3.887 -6.429 1.00 98.25 94 ARG A CA 1
ATOM 691 C C . ARG A 1 94 ? -12.965 2.859 -6.757 1.00 98.25 94 ARG A C 1
ATOM 693 O O . ARG A 1 94 ? -13.288 1.709 -7.037 1.00 98.25 94 ARG A O 1
ATOM 700 N N . THR A 1 95 ? -11.695 3.256 -6.712 1.00 97.94 95 THR A N 1
ATOM 701 C CA . THR A 1 95 ? -10.562 2.350 -6.953 1.00 97.94 95 THR A CA 1
ATOM 702 C C . THR A 1 95 ? -10.525 1.242 -5.904 1.00 97.94 95 THR A C 1
ATOM 704 O O . THR A 1 95 ? -10.355 0.078 -6.252 1.00 97.94 95 THR A O 1
ATOM 707 N N . SER A 1 96 ? -10.753 1.579 -4.632 1.00 98.25 96 SER A N 1
ATOM 708 C CA . SER A 1 96 ? -10.822 0.594 -3.549 1.00 98.25 96 SER A CA 1
ATOM 709 C C . SER A 1 96 ? -11.958 -0.414 -3.757 1.00 98.25 96 SER A C 1
ATOM 711 O O . SER A 1 96 ? -11.763 -1.619 -3.592 1.00 98.25 96 SER A O 1
ATOM 713 N N . ALA A 1 97 ? -13.131 0.048 -4.203 1.00 98.44 97 ALA A N 1
ATOM 714 C CA . ALA A 1 97 ? -14.239 -0.832 -4.559 1.00 98.44 97 ALA A CA 1
ATOM 715 C C . ALA A 1 97 ? -13.861 -1.801 -5.691 1.00 98.44 97 ALA A C 1
ATOM 717 O O . ALA A 1 97 ? -14.060 -3.003 -5.542 1.00 98.44 97 ALA A O 1
ATOM 718 N N . GLN A 1 98 ? -13.223 -1.304 -6.755 1.00 98.44 98 GLN A N 1
ATOM 719 C CA . GLN A 1 98 ? -12.744 -2.142 -7.859 1.00 98.44 98 GLN A CA 1
ATOM 720 C C . GLN A 1 98 ? -11.705 -3.176 -7.401 1.00 98.44 98 GLN A C 1
ATOM 722 O O . GLN A 1 98 ? -11.745 -4.324 -7.834 1.00 98.44 98 GLN A O 1
ATOM 727 N N . ILE A 1 99 ? -10.795 -2.805 -6.496 1.00 97.94 99 ILE A N 1
ATOM 728 C CA . ILE A 1 99 ? -9.811 -3.742 -5.938 1.00 97.94 99 ILE A CA 1
ATOM 729 C C . ILE A 1 99 ? -10.500 -4.865 -5.158 1.00 97.94 99 ILE A C 1
ATOM 731 O O . ILE A 1 99 ? -10.117 -6.022 -5.315 1.00 97.94 99 ILE A O 1
ATOM 735 N N . ARG A 1 100 ? -11.537 -4.568 -4.362 1.00 97.56 100 ARG A N 1
ATOM 736 C CA . ARG A 1 100 ? -12.311 -5.614 -3.668 1.00 97.56 100 ARG A CA 1
ATOM 737 C C . ARG A 1 100 ? -12.925 -6.616 -4.643 1.00 97.56 100 ARG A C 1
ATOM 739 O O . ARG A 1 100 ? -12.878 -7.816 -4.376 1.00 97.56 100 ARG A O 1
ATOM 746 N N . ASP A 1 101 ? -13.458 -6.143 -5.766 1.00 97.81 101 ASP A N 1
ATOM 747 C CA . ASP A 1 101 ? -14.041 -7.014 -6.791 1.00 97.81 101 ASP A CA 1
ATOM 748 C C . ASP A 1 101 ? -12.976 -7.906 -7.444 1.00 97.81 101 ASP A C 1
ATOM 750 O O . ASP A 1 101 ? -13.190 -9.109 -7.621 1.00 97.81 101 ASP A O 1
ATO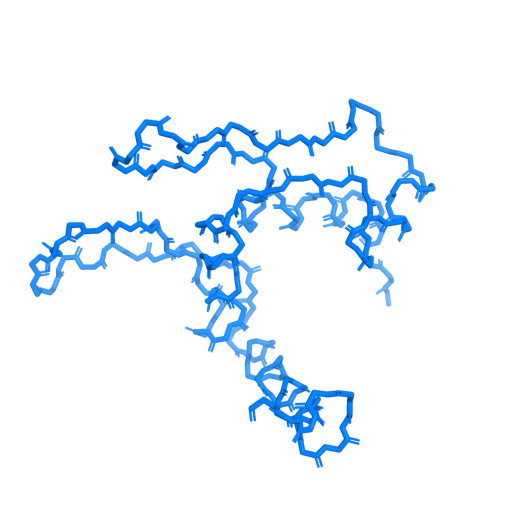M 754 N N . LEU A 1 102 ? -11.795 -7.350 -7.731 1.00 97.06 102 LEU A N 1
ATOM 755 C CA . LEU A 1 102 ? -10.657 -8.113 -8.251 1.00 97.06 102 LEU A CA 1
ATOM 756 C C . LEU A 1 102 ? -10.178 -9.172 -7.251 1.00 97.06 102 LEU A C 1
ATOM 758 O O . LEU A 1 102 ? -9.990 -10.328 -7.627 1.00 97.06 102 LEU A O 1
ATOM 762 N N . LEU A 1 103 ? -10.039 -8.820 -5.971 1.00 96.12 103 LEU A N 1
ATOM 763 C CA . LEU A 1 103 ? -9.648 -9.768 -4.925 1.00 96.12 103 LEU A CA 1
ATOM 764 C C . LEU A 1 103 ? -10.697 -10.874 -4.745 1.00 96.12 103 LEU A C 1
ATOM 766 O O . LEU A 1 103 ? -10.334 -12.039 -4.608 1.00 96.12 103 LEU A O 1
ATOM 770 N N . ARG A 1 104 ? -11.996 -10.560 -4.849 1.00 96.12 104 ARG A N 1
ATOM 771 C CA . ARG A 1 104 ? -13.064 -11.575 -4.883 1.00 96.12 104 ARG A CA 1
ATOM 772 C C . ARG A 1 104 ? -12.913 -12.516 -6.081 1.00 96.12 104 ARG A C 1
ATOM 774 O O . ARG A 1 104 ? -13.139 -13.722 -5.950 1.00 96.12 104 ARG A O 1
ATOM 781 N N . ALA A 1 105 ? -12.533 -12.001 -7.248 1.00 96.94 105 ALA A N 1
ATOM 782 C CA . ALA A 1 105 ? -12.299 -12.824 -8.433 1.00 96.94 105 ALA A CA 1
ATOM 783 C C . ALA A 1 105 ? -11.128 -13.808 -8.241 1.00 96.94 105 ALA A C 1
ATOM 785 O O . ALA A 1 105 ? -11.210 -14.939 -8.723 1.00 96.94 105 ALA A O 1
ATOM 786 N N . VAL A 1 106 ? -10.086 -13.433 -7.487 1.00 96.00 106 VAL A N 1
ATOM 787 C CA . VAL A 1 106 ? -8.949 -14.321 -7.171 1.00 96.00 106 VAL A CA 1
ATOM 788 C C . VAL A 1 106 ? -9.403 -15.592 -6.449 1.00 96.00 106 VAL A C 1
ATOM 790 O O . VAL A 1 106 ? -8.931 -16.676 -6.788 1.00 96.00 106 VAL A O 1
ATOM 793 N N . VAL A 1 107 ? -10.340 -15.474 -5.507 1.00 96.25 107 VAL A N 1
ATOM 794 C CA . VAL A 1 107 ? -10.850 -16.612 -4.719 1.00 96.25 107 VAL A CA 1
ATOM 795 C C . VAL A 1 107 ? -11.923 -17.395 -5.473 1.00 96.25 107 VAL A C 1
ATOM 797 O O . VAL A 1 107 ? -11.937 -18.618 -5.466 1.00 96.25 107 VAL A O 1
ATOM 800 N N . THR A 1 108 ? -12.821 -16.698 -6.170 1.00 96.25 108 THR A N 1
ATOM 801 C CA . THR A 1 108 ? -13.962 -17.345 -6.845 1.00 96.25 108 THR A CA 1
ATOM 802 C C . THR A 1 108 ? -13.587 -18.001 -8.173 1.00 96.25 108 THR A C 1
ATOM 804 O O . THR A 1 108 ? -14.173 -19.012 -8.554 1.00 96.25 108 THR A O 1
ATOM 807 N N . LYS A 1 109 ? -12.624 -17.432 -8.907 1.00 94.44 109 LYS A N 1
ATOM 808 C CA . LYS A 1 109 ? -12.261 -17.864 -10.268 1.00 94.44 109 LYS A CA 1
ATOM 809 C C . LYS A 1 109 ? -10.759 -18.072 -10.464 1.00 94.44 109 LYS A C 1
ATOM 811 O O . LYS A 1 109 ? -10.382 -18.799 -11.381 1.00 94.44 109 LYS A O 1
ATOM 816 N N . GLY A 1 110 ? -9.922 -17.467 -9.626 1.00 92.81 110 GLY A N 1
ATOM 817 C CA . GLY A 1 110 ? -8.472 -17.413 -9.798 1.00 92.81 110 GLY A CA 1
ATOM 818 C C . GLY A 1 110 ? -7.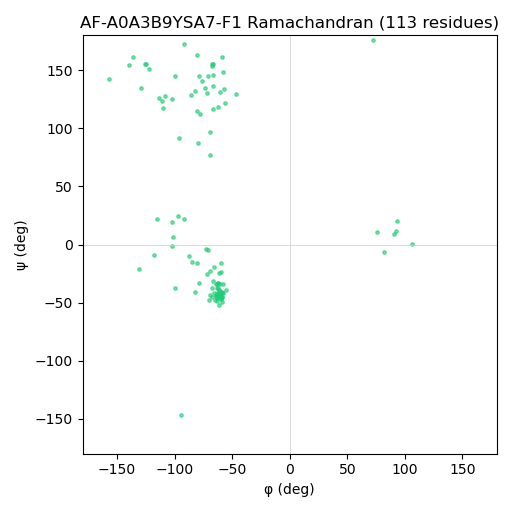686 -18.499 -9.065 1.00 92.81 110 GLY A C 1
ATOM 819 O O . GLY A 1 110 ? -8.108 -19.648 -8.949 1.00 92.81 110 GLY A O 1
ATOM 820 N N . THR A 1 111 ? -6.491 -18.124 -8.619 1.00 92.88 111 THR A N 1
ATOM 821 C CA . THR A 1 111 ? -5.489 -19.010 -8.010 1.00 92.88 111 THR A CA 1
ATOM 822 C C . THR A 1 111 ? -5.691 -19.224 -6.509 1.00 92.88 111 THR A C 1
ATOM 824 O O . THR A 1 111 ? -5.131 -20.161 -5.953 1.00 92.88 111 THR A O 1
ATOM 827 N N . GLY A 1 112 ? -6.509 -18.397 -5.852 1.00 89.56 112 GLY A N 1
ATOM 828 C CA . GLY A 1 112 ? -6.746 -18.438 -4.406 1.00 89.56 112 GLY A CA 1
ATOM 829 C C . GLY A 1 112 ? -7.935 -19.300 -3.977 1.00 89.56 112 GLY A C 1
ATOM 830 O O . GLY A 1 112 ? -8.476 -19.066 -2.909 1.00 89.56 112 GLY A O 1
ATOM 831 N N . L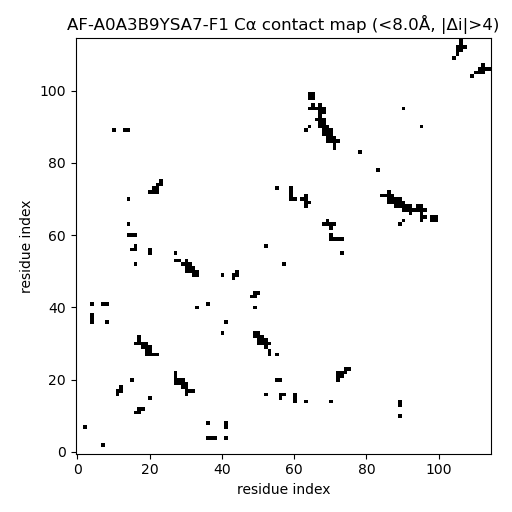YS A 1 113 ? -8.387 -20.260 -4.793 1.00 86.56 113 LYS A N 1
ATOM 832 C CA . LYS A 1 113 ? -9.650 -21.008 -4.587 1.00 86.56 113 LYS A CA 1
ATOM 833 C C . LYS A 1 113 ? -9.762 -21.810 -3.283 1.00 86.56 113 LYS A C 1
ATOM 835 O O . LYS A 1 113 ? -10.854 -22.254 -2.961 1.00 86.56 113 LYS A O 1
ATOM 840 N N . GLN A 1 114 ? -8.649 -22.044 -2.592 1.00 85.69 114 GLN A N 1
ATOM 841 C CA . GLN A 1 114 ? -8.576 -22.837 -1.356 1.00 85.69 114 GLN A CA 1
ATOM 842 C C . GLN A 1 114 ? -8.496 -21.968 -0.087 1.00 85.69 114 GLN A C 1
ATOM 844 O O . GLN A 1 114 ? -8.221 -22.500 0.985 1.00 85.69 114 GLN A O 1
ATOM 849 N N . ALA A 1 115 ? -8.635 -20.645 -0.223 1.00 70.62 115 ALA A N 1
ATOM 850 C CA . ALA A 1 115 ? -8.600 -19.705 0.896 1.00 70.62 115 ALA A CA 1
ATOM 851 C C . ALA A 1 115 ? -9.915 -19.673 1.686 1.00 70.62 115 ALA A C 1
ATOM 853 O O . ALA A 1 115 ? -10.979 -19.954 1.086 1.00 70.62 115 ALA A O 1
#

pLDDT: mean 90.07, std 8.43, range [46.47, 98.44]

Nearest PDB structures (foldseek):
  5uy7-assembly1_A  TM=9.229E-01  e=2.319E-05  Burkholderia ambifaria MC40-6
  3eqv-assembly2_B  TM=9.035E-01  e=6.333E-05  Neisseria gonorrhoeae
  6hzi-assembly1_A  TM=9.051E-01  e=7.180E-05  Burkholderia pseudomallei
  3equ-assembly1_A  TM=9.032E-01  e=9.828E-05  Neisseria gonorrhoeae
  3eqv-assembly1_A  TM=9.018E-01  e=9.828E-05  Neisseria gonorrhoeae

Secondary structure (DSSP, 8-state):
---HHHHHHHHHHHTTTTS----SSTT-PPPB--SS--HHHHHHHHTT-S-B--HHHHHHHHHHHHTTSEEPPP-SSPPPTT--PPPEE-S-HHHHHHHHHHHHHHHHTSS-TT-

Mean predicted aligned error: 4.9 Å